Protein AF-A0A7S0EB66-F1 (afdb_monomer)

Mean predicted aligned error: 5.36 Å

Radius of gyration: 17.0 Å; Cα contacts (8 Å, |Δi|>4): 157; chains: 1; bounding box: 38×28×57 Å

Nearest PDB structures (foldseek):
  1x8z-assembly2_C  TM=5.617E-01  e=4.208E+00  Arabidopsis thaliana
  6ek9-assembly1_A  TM=5.118E-01  e=6.914E+00  Streptomyces lividans
  1x8z-assembly1_A-2  TM=5.474E-01  e=9.788E+00  Arabidopsis thaliana
  1x8z-assembly3_A  TM=5.474E-01  e=9.788E+00  Arabidopsis thaliana

Structure (mmCIF, N/CA/C/O backbone):
data_AF-A0A7S0EB66-F1
#
_entry.id   AF-A0A7S0EB66-F1
#
loop_
_atom_site.group_PDB
_atom_site.id
_atom_site.type_symbol
_atom_site.label_atom_id
_atom_site.label_alt_id
_atom_site.label_comp_id
_atom_site.label_asym_id
_atom_site.label_entity_id
_atom_site.label_seq_id
_atom_site.pdbx_PDB_ins_code
_atom_site.Cartn_x
_atom_site.Cartn_y
_atom_site.Cartn_z
_atom_site.occupancy
_atom_site.B_iso_or_equiv
_atom_site.auth_seq_id
_atom_site.auth_comp_id
_atom_site.auth_asym_id
_atom_site.auth_atom_id
_atom_site.pdbx_PDB_model_num
ATOM 1 N N . ILE A 1 1 ? -10.720 12.392 14.903 1.00 88.25 1 ILE A N 1
ATOM 2 C CA . ILE A 1 1 ? -9.921 12.701 13.688 1.00 88.25 1 ILE A CA 1
ATOM 3 C C . ILE A 1 1 ? -9.199 11.455 13.174 1.00 88.25 1 ILE A C 1
ATOM 5 O O . ILE A 1 1 ? -9.491 11.071 12.053 1.00 88.25 1 ILE A O 1
ATOM 9 N N . ALA A 1 2 ? -8.370 10.771 13.980 1.00 91.88 2 ALA A N 1
ATOM 10 C CA . ALA A 1 2 ? -7.671 9.538 13.572 1.00 91.88 2 ALA A CA 1
ATOM 11 C C . ALA A 1 2 ? -8.589 8.492 12.909 1.00 91.88 2 ALA A C 1
ATOM 13 O O . ALA A 1 2 ? -8.299 8.053 11.806 1.00 91.88 2 ALA A O 1
ATOM 14 N N . HIS A 1 3 ? -9.748 8.199 13.508 1.00 93.62 3 HIS A N 1
ATOM 15 C CA . HIS A 1 3 ? -10.726 7.269 12.930 1.00 93.62 3 HIS A CA 1
ATOM 16 C C . HIS A 1 3 ? -11.191 7.638 11.513 1.00 93.62 3 HIS A C 1
ATOM 18 O O . HIS A 1 3 ? -11.196 6.807 10.608 1.00 93.62 3 HIS A O 1
ATOM 24 N N . LEU A 1 4 ? -11.534 8.910 11.293 1.00 95.88 4 LEU A N 1
ATOM 25 C CA . LEU A 1 4 ? -11.933 9.392 9.972 1.00 95.88 4 LEU A CA 1
ATOM 26 C C . LEU A 1 4 ? -10.780 9.264 8.968 1.00 95.88 4 LEU A C 1
ATOM 28 O O . LEU A 1 4 ? -11.001 8.824 7.844 1.00 95.88 4 LEU A O 1
ATOM 32 N N . LEU A 1 5 ? -9.556 9.606 9.382 1.00 96.06 5 LEU A N 1
ATOM 33 C CA . LEU A 1 5 ? -8.362 9.478 8.545 1.00 96.06 5 LEU A CA 1
ATOM 34 C C . LEU A 1 5 ? -8.058 8.020 8.195 1.00 96.06 5 LEU A C 1
ATOM 36 O O . LEU A 1 5 ? -7.665 7.747 7.067 1.00 96.06 5 LEU A O 1
ATOM 40 N N . VAL A 1 6 ? -8.296 7.079 9.112 1.00 96.81 6 VAL A N 1
ATOM 41 C CA . VAL A 1 6 ? -8.186 5.644 8.829 1.00 96.81 6 VAL A CA 1
ATOM 42 C C . VAL A 1 6 ? -9.209 5.218 7.786 1.00 96.81 6 VAL A C 1
ATOM 44 O O . VAL A 1 6 ? -8.835 4.556 6.823 1.00 96.81 6 VAL A O 1
ATOM 47 N N . LEU A 1 7 ? -10.481 5.594 7.942 1.00 97.12 7 LEU A N 1
ATOM 48 C CA . LEU A 1 7 ? -11.532 5.214 6.995 1.00 97.12 7 LEU A CA 1
ATOM 49 C C . LEU A 1 7 ? -11.273 5.792 5.602 1.00 97.12 7 LEU A C 1
ATOM 51 O O . LEU A 1 7 ? -11.267 5.053 4.617 1.00 97.12 7 LEU A O 1
ATOM 55 N N . VAL A 1 8 ? -11.024 7.100 5.523 1.00 97.88 8 VAL A N 1
ATOM 56 C CA . VAL A 1 8 ? -10.767 7.797 4.258 1.00 97.88 8 VAL A CA 1
ATOM 57 C C . VAL A 1 8 ? -9.460 7.309 3.642 1.00 97.88 8 VAL A C 1
ATOM 59 O O . VAL A 1 8 ? -9.446 6.917 2.480 1.00 97.88 8 VAL A O 1
ATOM 62 N N . GLY A 1 9 ? -8.379 7.254 4.419 1.00 97.62 9 GLY A N 1
ATOM 63 C CA . GLY A 1 9 ? -7.068 6.819 3.945 1.00 97.62 9 GLY A CA 1
ATOM 64 C C . GLY A 1 9 ? -7.058 5.364 3.485 1.00 97.62 9 GLY A C 1
ATOM 65 O O . GLY A 1 9 ? -6.525 5.074 2.421 1.00 97.62 9 GLY A O 1
ATOM 66 N N . SER A 1 10 ? -7.716 4.457 4.213 1.00 98.00 10 SER A N 1
ATOM 67 C CA . SER A 1 10 ? -7.832 3.051 3.797 1.00 98.00 10 SER A CA 1
ATOM 68 C C . SER A 1 10 ? -8.711 2.897 2.556 1.00 98.00 10 SER A C 1
ATOM 70 O O . SER A 1 10 ? -8.424 2.057 1.712 1.00 98.00 10 SER A O 1
ATOM 72 N N . THR A 1 11 ? -9.751 3.723 2.406 1.00 98.44 11 THR A N 1
ATOM 73 C CA . THR A 1 11 ? -10.581 3.739 1.190 1.00 98.44 11 THR A CA 1
ATOM 74 C C . THR A 1 11 ? -9.785 4.234 -0.015 1.00 98.44 11 THR A C 1
ATOM 76 O O . THR A 1 11 ? -9.840 3.623 -1.079 1.00 98.44 11 THR A O 1
ATOM 79 N N . ILE A 1 12 ? -9.008 5.309 0.147 1.00 98.19 12 ILE A N 1
ATOM 80 C CA . ILE A 1 12 ? -8.124 5.836 -0.901 1.00 98.19 12 ILE A CA 1
ATOM 81 C C . ILE A 1 12 ? -7.057 4.802 -1.265 1.00 98.19 12 ILE A C 1
ATO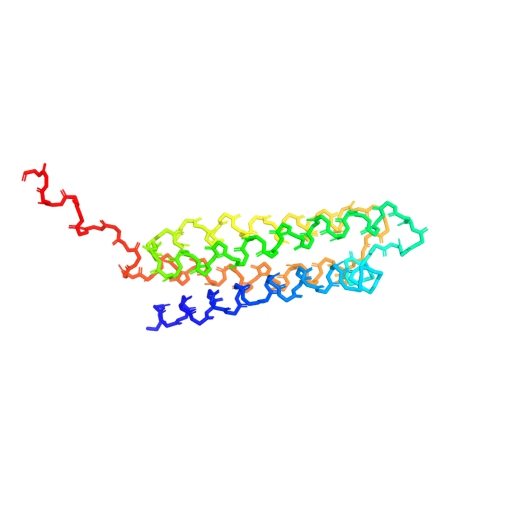M 83 O O . ILE A 1 12 ? -6.868 4.526 -2.444 1.00 98.19 12 ILE A O 1
ATOM 87 N N . MET A 1 13 ? -6.398 4.201 -0.271 1.00 97.69 13 MET A N 1
ATOM 88 C CA . MET A 1 13 ? -5.388 3.163 -0.478 1.00 97.69 13 MET A CA 1
ATOM 89 C C . MET A 1 13 ? -5.983 1.955 -1.210 1.00 97.69 13 MET A C 1
ATOM 91 O O . MET A 1 13 ? -5.443 1.540 -2.229 1.00 97.69 13 MET A O 1
ATOM 95 N N . GLY A 1 14 ? -7.119 1.427 -0.741 1.00 98.38 14 GLY A N 1
ATOM 96 C CA . GLY A 1 14 ? -7.786 0.279 -1.356 1.00 98.38 14 GLY A CA 1
ATOM 97 C C . GLY A 1 14 ? -8.188 0.541 -2.808 1.00 98.38 14 GLY A C 1
ATOM 98 O O . GLY A 1 14 ? -7.858 -0.247 -3.694 1.00 98.38 14 GLY A O 1
ATOM 99 N N . SER A 1 15 ? -8.832 1.681 -3.074 1.00 98.50 15 SER A N 1
ATOM 100 C CA . SER A 1 15 ? -9.201 2.096 -4.433 1.00 98.50 15 SER A CA 1
ATOM 101 C C . SER A 1 15 ? -7.980 2.327 -5.321 1.00 98.50 15 SER A C 1
ATOM 103 O O . SER A 1 15 ? -7.973 1.901 -6.473 1.00 98.50 15 SER A O 1
ATOM 105 N N . GLY A 1 16 ? -6.943 2.985 -4.796 1.00 96.75 16 GLY A N 1
ATOM 106 C CA . GLY A 1 16 ? -5.712 3.279 -5.526 1.00 96.75 16 GLY A CA 1
ATOM 107 C C . GLY A 1 16 ? -4.971 2.012 -5.940 1.00 96.75 16 GLY A C 1
ATOM 108 O O . GLY A 1 16 ? -4.567 1.900 -7.091 1.00 96.75 16 GLY A O 1
ATOM 109 N N . LEU A 1 17 ? -4.870 1.030 -5.043 1.00 97.31 17 LEU A N 1
ATOM 110 C CA . LEU A 1 17 ? -4.245 -0.263 -5.322 1.00 97.31 17 LEU A CA 1
ATOM 111 C C . LEU A 1 17 ? -5.022 -1.075 -6.373 1.00 97.31 17 LEU A C 1
ATOM 113 O O . LEU A 1 17 ? -4.419 -1.651 -7.277 1.00 97.31 17 LEU A O 1
ATOM 117 N N . ILE A 1 18 ? -6.359 -1.073 -6.313 1.00 98.44 18 ILE A N 1
ATOM 118 C CA . ILE A 1 18 ? -7.198 -1.702 -7.350 1.00 98.44 18 ILE A CA 1
ATOM 119 C C . ILE A 1 18 ? -7.031 -0.987 -8.695 1.00 98.44 18 ILE A C 1
ATOM 121 O O . ILE A 1 18 ? -6.865 -1.645 -9.721 1.00 98.44 18 ILE A O 1
ATOM 125 N N . GLY A 1 19 ? -7.051 0.348 -8.699 1.00 97.00 19 GLY A N 1
ATOM 126 C CA . GLY A 1 19 ? -6.857 1.151 -9.905 1.00 97.00 19 GLY A CA 1
ATOM 127 C C . GLY A 1 19 ? -5.484 0.928 -10.541 1.00 97.00 19 GLY A C 1
ATOM 128 O O . GLY A 1 19 ? -5.395 0.745 -11.754 1.00 97.00 19 GLY A O 1
ATOM 129 N N . LEU A 1 20 ? -4.428 0.864 -9.727 1.00 93.44 20 LEU A N 1
ATOM 130 C CA . LEU A 1 20 ? -3.072 0.556 -10.175 1.00 93.44 20 LEU A CA 1
ATOM 131 C C . LEU A 1 20 ? -2.996 -0.850 -10.776 1.00 93.44 20 LEU A C 1
ATOM 133 O O . LEU A 1 20 ? -2.490 -1.018 -11.882 1.00 93.44 20 LEU A O 1
ATOM 137 N N . GLY A 1 21 ? -3.584 -1.846 -10.110 1.00 96.12 21 GLY A N 1
ATOM 138 C CA . GLY A 1 21 ? -3.640 -3.202 -10.642 1.00 96.12 21 GLY A CA 1
ATOM 139 C C . GLY A 1 21 ? -4.394 -3.304 -11.969 1.00 96.12 21 GLY A C 1
ATOM 140 O O . GLY A 1 21 ? -3.930 -3.973 -12.893 1.00 96.12 21 GLY A O 1
ATOM 141 N N . ALA A 1 22 ? -5.510 -2.584 -12.113 1.00 96.50 22 ALA A N 1
ATOM 142 C CA . ALA A 1 22 ? -6.233 -2.493 -13.380 1.00 96.50 22 ALA A CA 1
ATOM 143 C C . ALA A 1 22 ? -5.374 -1.847 -14.482 1.00 96.50 22 ALA A C 1
ATOM 145 O O . ALA A 1 22 ? -5.314 -2.375 -15.595 1.00 96.50 22 ALA A O 1
ATOM 146 N N . MET A 1 23 ? -4.658 -0.761 -14.169 1.00 94.12 23 MET A N 1
ATOM 147 C CA . MET A 1 23 ? -3.729 -0.105 -15.096 1.00 94.12 23 MET A CA 1
ATOM 148 C C . MET A 1 23 ? -2.603 -1.040 -15.543 1.00 94.12 23 MET A C 1
ATOM 150 O O . MET A 1 23 ? -2.335 -1.132 -16.738 1.00 94.12 23 MET A O 1
ATOM 154 N N . CYS A 1 24 ? -1.999 -1.796 -14.627 1.00 93.69 24 CYS A N 1
ATOM 155 C CA . CYS A 1 24 ? -0.968 -2.784 -14.951 1.00 93.69 24 CYS A CA 1
ATOM 156 C C . CYS A 1 24 ? -1.483 -3.913 -15.858 1.00 93.69 24 CYS A C 1
ATOM 158 O O . CYS A 1 24 ? -0.726 -4.454 -16.659 1.00 93.69 24 CYS A O 1
ATOM 160 N N . CYS A 1 25 ? -2.764 -4.275 -15.768 1.00 92.50 25 CYS A N 1
ATOM 161 C CA . CYS A 1 25 ? -3.367 -5.286 -16.639 1.00 92.50 25 CYS A CA 1
ATOM 162 C C . CYS A 1 25 ? -3.717 -4.738 -18.032 1.00 92.50 25 CYS A C 1
ATOM 164 O O . CYS A 1 25 ? -3.449 -5.405 -19.035 1.00 92.50 25 CYS A O 1
ATOM 166 N N . ILE A 1 26 ? -4.308 -3.540 -18.094 1.00 94.75 26 ILE A N 1
ATOM 167 C CA . ILE A 1 26 ? -4.842 -2.934 -19.327 1.00 94.75 26 ILE A CA 1
ATOM 168 C C . ILE A 1 26 ? -3.736 -2.251 -20.142 1.00 94.75 26 ILE A C 1
ATOM 170 O O . ILE A 1 26 ? -3.694 -2.391 -21.362 1.00 94.75 26 ILE A O 1
ATOM 174 N N . ALA A 1 27 ? -2.830 -1.538 -19.473 1.00 92.44 27 ALA A N 1
ATOM 175 C CA . ALA A 1 27 ? -1.756 -0.753 -20.076 1.00 92.44 27 ALA A CA 1
ATOM 176 C C . ALA A 1 27 ? -0.394 -1.054 -19.406 1.00 92.44 27 ALA A C 1
ATOM 178 O O . ALA A 1 27 ? 0.245 -0.151 -18.860 1.00 92.44 27 ALA A O 1
ATOM 179 N N . PRO A 1 28 ? 0.085 -2.315 -19.447 1.00 89.88 28 PRO A N 1
ATOM 180 C CA . PRO A 1 28 ? 1.306 -2.730 -18.752 1.00 89.88 28 PRO A CA 1
ATOM 181 C C . PRO A 1 28 ? 2.560 -1.984 -19.210 1.00 89.88 28 PRO A C 1
ATOM 183 O O . PRO A 1 28 ? 3.442 -1.753 -18.396 1.00 89.88 28 PRO A O 1
ATOM 186 N N . ALA A 1 29 ? 2.648 -1.594 -20.485 1.00 87.62 29 ALA A N 1
ATOM 187 C CA . ALA A 1 29 ? 3.780 -0.827 -21.007 1.00 87.62 29 ALA A CA 1
ATOM 188 C C . ALA A 1 29 ? 3.868 0.558 -20.349 1.00 87.62 29 ALA A C 1
ATOM 190 O O . ALA A 1 29 ? 4.906 0.926 -19.813 1.00 87.62 29 ALA A O 1
ATOM 191 N N . THR A 1 30 ? 2.750 1.285 -20.296 1.00 87.31 30 THR A N 1
ATOM 192 C CA . THR A 1 30 ? 2.666 2.577 -19.603 1.00 87.31 30 THR A CA 1
ATOM 193 C C . THR A 1 30 ? 2.940 2.427 -18.109 1.00 87.31 30 THR A C 1
ATOM 195 O O . THR A 1 30 ? 3.657 3.232 -17.526 1.00 87.31 30 THR A O 1
ATOM 198 N N . ALA A 1 31 ? 2.405 1.380 -17.475 1.00 87.69 31 ALA A N 1
ATOM 199 C CA . ALA A 1 31 ? 2.701 1.100 -16.075 1.00 87.69 31 ALA A CA 1
ATOM 200 C C . ALA A 1 31 ? 4.197 0.800 -15.857 1.00 87.69 31 ALA A C 1
ATOM 202 O O . ALA A 1 31 ? 4.777 1.318 -14.908 1.00 87.69 31 ALA A O 1
ATOM 203 N N . ALA A 1 32 ? 4.844 0.046 -16.751 1.00 84.31 32 ALA A N 1
ATOM 204 C CA . ALA A 1 32 ? 6.281 -0.223 -16.700 1.00 84.31 32 ALA A CA 1
ATOM 205 C C . ALA A 1 32 ? 7.108 1.072 -16.725 1.00 84.31 32 ALA A C 1
ATOM 207 O O . ALA A 1 32 ? 8.004 1.227 -15.900 1.00 84.31 32 ALA A O 1
ATOM 208 N N . GLU A 1 33 ? 6.763 2.032 -17.589 1.00 81.56 33 GLU A N 1
ATOM 209 C CA . GLU A 1 33 ? 7.426 3.347 -17.634 1.00 81.56 33 GLU A CA 1
ATOM 210 C C . GLU A 1 33 ? 7.285 4.110 -16.313 1.00 81.56 33 GLU A C 1
ATOM 212 O O . GLU A 1 33 ? 8.251 4.707 -15.838 1.00 81.56 33 GLU A O 1
ATOM 217 N N . LEU A 1 34 ? 6.105 4.056 -15.686 1.00 79.19 34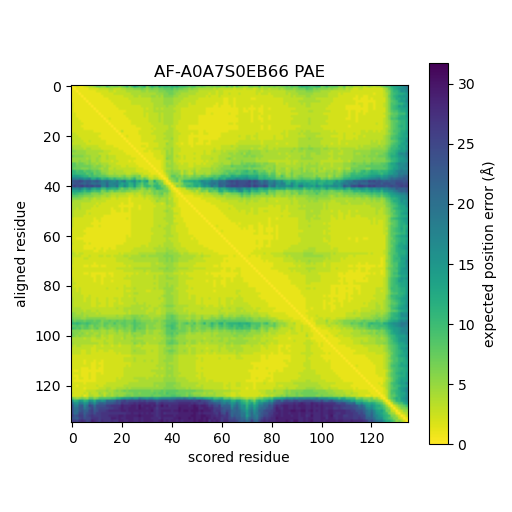 LEU A N 1
ATOM 218 C CA . LEU A 1 34 ? 5.861 4.684 -14.382 1.00 79.19 34 LEU A CA 1
ATOM 219 C C . LEU A 1 34 ? 6.661 4.024 -13.250 1.00 79.19 34 LEU A C 1
ATOM 221 O O . LEU A 1 34 ? 7.060 4.710 -12.309 1.00 79.19 34 LEU A O 1
ATOM 225 N N . TYR A 1 35 ? 6.929 2.721 -13.362 1.00 75.00 35 TYR A N 1
ATOM 226 C CA . TYR A 1 35 ? 7.857 1.990 -12.494 1.00 75.00 35 TYR A CA 1
ATOM 227 C C . TYR A 1 35 ? 9.335 2.200 -12.875 1.00 75.00 35 TYR A C 1
ATOM 229 O O . TYR A 1 35 ? 10.220 1.646 -12.228 1.00 75.00 35 TYR A O 1
ATOM 237 N N . GLY A 1 36 ? 9.632 2.988 -13.915 1.00 74.38 36 GLY A N 1
ATOM 238 C CA . GLY A 1 36 ? 10.995 3.226 -14.393 1.00 74.38 36 GLY A CA 1
ATOM 239 C C . GLY A 1 36 ? 11.630 2.022 -15.094 1.00 74.38 36 GLY A C 1
ATOM 240 O O . GLY A 1 36 ? 12.850 1.975 -15.239 1.00 74.38 36 GLY A O 1
ATOM 241 N N . LEU A 1 37 ? 10.822 1.048 -15.521 1.00 72.50 37 LEU A N 1
ATOM 242 C CA . LEU A 1 37 ? 11.280 -0.132 -16.243 1.00 72.50 37 LEU A CA 1
ATOM 243 C C . LEU A 1 37 ? 11.352 0.149 -17.752 1.00 72.50 37 LEU A C 1
ATOM 245 O O . LEU A 1 37 ? 10.428 0.737 -18.321 1.00 72.50 37 LEU A O 1
ATOM 249 N N . PRO A 1 38 ? 12.408 -0.311 -18.444 1.00 69.31 38 PRO A N 1
ATOM 250 C CA . PRO A 1 38 ? 12.469 -0.231 -19.895 1.00 69.31 38 PRO A CA 1
ATOM 251 C C . PRO A 1 38 ? 11.408 -1.151 -20.524 1.00 69.31 38 PRO A C 1
ATOM 253 O O . PRO A 1 38 ? 11.446 -2.369 -20.367 1.00 69.31 38 PRO A O 1
ATOM 256 N N . VAL A 1 39 ? 10.478 -0.562 -21.282 1.00 63.84 39 VAL A N 1
ATOM 257 C CA . VAL A 1 39 ? 9.305 -1.223 -21.908 1.00 63.84 39 VAL A CA 1
ATOM 258 C C . VAL A 1 39 ? 9.669 -2.340 -22.895 1.00 63.84 39 VAL A C 1
ATOM 260 O O . VAL A 1 39 ? 8.837 -3.173 -23.234 1.00 63.84 39 VAL A O 1
ATOM 263 N N . GLN A 1 40 ? 10.918 -2.379 -23.357 1.00 64.69 40 GLN A N 1
ATOM 264 C CA . GLN A 1 40 ? 11.392 -3.234 -24.453 1.00 64.69 40 GLN A CA 1
ATOM 265 C C . GLN A 1 40 ? 11.531 -4.724 -24.085 1.00 64.69 40 GLN A C 1
ATOM 267 O O . GLN A 1 40 ? 11.936 -5.516 -24.931 1.00 64.69 40 GLN A O 1
ATOM 272 N N . LEU A 1 41 ? 11.219 -5.114 -22.846 1.00 66.81 41 LEU A N 1
ATOM 273 C CA . LEU A 1 41 ? 11.345 -6.487 -22.364 1.00 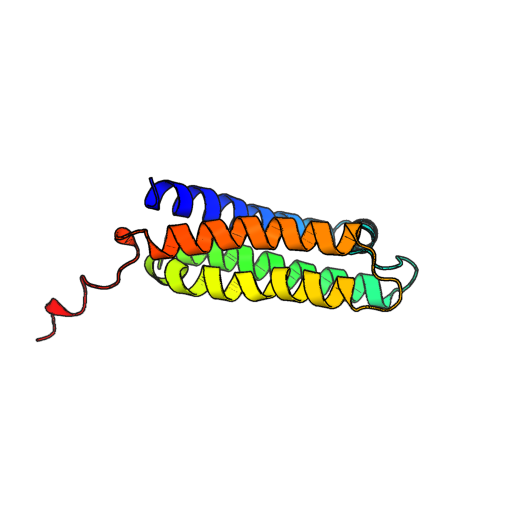66.81 41 LEU A CA 1
ATOM 274 C C . LEU A 1 41 ? 9.952 -7.093 -22.143 1.00 66.81 41 LEU A C 1
ATOM 276 O O . LEU A 1 41 ? 9.231 -6.671 -21.239 1.00 66.81 41 LEU A O 1
ATOM 280 N N . ASP A 1 42 ? 9.593 -8.129 -22.908 1.00 74.31 42 ASP A N 1
ATOM 281 C CA . ASP A 1 42 ? 8.363 -8.917 -22.690 1.00 74.31 42 ASP A CA 1
ATOM 282 C C . ASP A 1 42 ? 8.261 -9.431 -21.237 1.00 74.31 42 ASP A C 1
ATOM 284 O O . ASP A 1 42 ? 7.178 -9.513 -20.650 1.00 74.31 42 ASP A O 1
ATOM 288 N N . GLU A 1 43 ? 9.412 -9.697 -20.617 1.00 73.62 43 GLU A N 1
ATOM 289 C CA . GLU A 1 43 ? 9.543 -10.073 -19.207 1.00 73.62 43 GLU A CA 1
ATOM 290 C C . GLU A 1 43 ? 9.099 -8.956 -18.247 1.00 73.62 43 GLU A C 1
ATOM 292 O O . GLU A 1 43 ? 8.438 -9.235 -17.244 1.00 73.62 43 GLU A O 1
ATOM 297 N N . ALA A 1 44 ? 9.382 -7.687 -18.567 1.00 79.25 44 ALA A N 1
ATOM 298 C CA . ALA A 1 44 ? 8.946 -6.545 -17.763 1.00 79.25 44 ALA A CA 1
ATOM 299 C C . ALA A 1 44 ? 7.420 -6.397 -17.802 1.00 79.25 44 ALA A C 1
ATOM 301 O O . ALA A 1 44 ? 6.792 -6.161 -16.772 1.00 79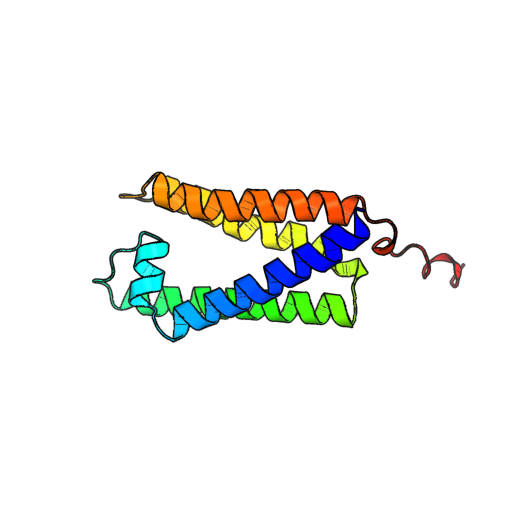.25 44 ALA A O 1
ATOM 302 N N . VAL A 1 45 ? 6.798 -6.618 -18.963 1.00 83.88 45 VAL A N 1
ATOM 303 C CA . VAL A 1 45 ? 5.334 -6.580 -19.117 1.00 83.88 45 VAL A CA 1
ATOM 304 C C . VAL A 1 45 ? 4.653 -7.678 -18.296 1.00 83.88 45 VAL A C 1
ATOM 306 O O . VAL A 1 45 ? 3.656 -7.415 -17.616 1.00 83.88 45 VAL A O 1
ATOM 309 N N . ALA A 1 46 ? 5.185 -8.902 -18.326 1.00 86.38 46 ALA A N 1
ATOM 310 C CA . ALA A 1 46 ? 4.663 -9.999 -17.515 1.00 86.38 46 ALA A CA 1
ATOM 311 C C . ALA A 1 46 ? 4.807 -9.708 -16.011 1.00 86.38 46 ALA A C 1
ATOM 313 O O . ALA A 1 46 ? 3.845 -9.878 -15.257 1.00 86.38 46 ALA A O 1
ATOM 314 N N . TRP A 1 47 ? 5.971 -9.208 -15.584 1.00 86.69 47 TRP A N 1
ATOM 315 C CA . TRP A 1 47 ? 6.218 -8.825 -14.194 1.00 86.69 47 TRP A CA 1
ATOM 316 C C . TRP A 1 47 ? 5.268 -7.718 -13.719 1.00 86.69 47 TRP A C 1
ATOM 318 O O . TRP A 1 47 ? 4.658 -7.856 -12.659 1.00 86.69 47 TRP A O 1
ATOM 328 N N . VAL A 1 48 ? 5.061 -6.668 -14.523 1.00 90.50 48 VAL A N 1
ATOM 329 C CA . VAL A 1 48 ? 4.158 -5.553 -14.188 1.00 90.50 48 VAL A CA 1
ATOM 330 C C . VAL A 1 48 ? 2.727 -6.040 -13.978 1.00 90.50 48 VAL A C 1
ATOM 332 O O . VAL A 1 48 ? 2.066 -5.614 -13.033 1.00 90.50 48 VAL A O 1
ATOM 335 N N . ARG A 1 49 ? 2.242 -6.977 -14.801 1.00 92.94 49 ARG A N 1
ATOM 336 C CA . ARG A 1 49 ? 0.906 -7.570 -14.619 1.00 92.94 49 ARG A CA 1
ATOM 337 C C . ARG A 1 49 ? 0.787 -8.338 -13.307 1.00 92.94 49 ARG A C 1
ATOM 339 O O . ARG A 1 49 ? -0.221 -8.206 -12.617 1.00 92.94 49 ARG A O 1
ATOM 346 N N . VAL A 1 50 ? 1.807 -9.118 -12.948 1.00 93.06 50 VAL A N 1
ATOM 347 C CA . VAL A 1 50 ? 1.831 -9.863 -11.679 1.00 93.06 50 VAL A CA 1
ATOM 348 C C . VAL A 1 50 ? 1.878 -8.905 -10.487 1.00 93.06 50 VAL A C 1
ATOM 350 O O . VAL A 1 50 ? 1.095 -9.064 -9.549 1.00 93.06 50 VAL A O 1
ATOM 353 N N . ALA A 1 51 ? 2.740 -7.887 -10.538 1.00 91.38 51 ALA A N 1
ATOM 354 C CA . ALA A 1 51 ? 2.825 -6.852 -9.509 1.00 91.38 51 ALA A CA 1
ATOM 355 C C . ALA A 1 51 ? 1.491 -6.101 -9.358 1.00 91.38 51 ALA A C 1
ATOM 357 O O . ALA A 1 51 ? 0.987 -5.938 -8.250 1.00 91.38 51 ALA A O 1
ATOM 358 N N . GLY A 1 52 ? 0.857 -5.746 -10.475 1.00 94.44 52 GLY A N 1
ATOM 359 C CA . GLY A 1 52 ? -0.457 -5.115 -10.484 1.00 94.44 52 GLY A CA 1
ATOM 360 C C . GLY A 1 52 ? -1.560 -5.992 -9.894 1.00 94.44 52 GLY A C 1
ATOM 361 O O . GLY A 1 52 ? -2.368 -5.516 -9.099 1.00 94.44 52 GLY A O 1
ATOM 362 N N . LEU A 1 53 ? -1.597 -7.285 -10.230 1.00 97.06 53 LEU A N 1
ATOM 363 C CA . LEU A 1 53 ? -2.586 -8.206 -9.666 1.00 97.06 53 LEU A CA 1
ATOM 364 C C . LEU A 1 53 ? -2.412 -8.369 -8.149 1.00 97.06 53 LEU A C 1
ATOM 366 O O . LEU A 1 53 ? -3.406 -8.413 -7.421 1.00 97.06 53 LEU A O 1
ATOM 370 N N . ARG A 1 54 ? -1.163 -8.415 -7.665 1.00 96.94 54 ARG A N 1
ATOM 371 C CA . ARG A 1 54 ? -0.847 -8.387 -6.229 1.00 96.94 54 ARG A CA 1
ATOM 372 C C . ARG A 1 54 ? -1.418 -7.127 -5.582 1.00 96.94 54 ARG A C 1
ATOM 374 O O . ARG A 1 54 ? -2.099 -7.237 -4.565 1.00 96.94 54 ARG A O 1
ATOM 381 N N . ASP A 1 55 ? -1.180 -5.961 -6.175 1.00 96.44 55 ASP A N 1
ATOM 382 C CA . ASP A 1 55 ? -1.654 -4.686 -5.634 1.00 96.44 55 ASP A CA 1
ATOM 383 C C . ASP A 1 55 ? -3.188 -4.642 -5.604 1.00 96.44 55 ASP A C 1
ATOM 385 O O . ASP A 1 55 ? -3.773 -4.356 -4.560 1.00 96.44 55 ASP A O 1
ATOM 389 N N . ALA A 1 56 ? -3.866 -5.067 -6.674 1.00 98.19 56 ALA A N 1
ATOM 390 C CA . ALA A 1 56 ? -5.324 -5.200 -6.673 1.00 98.19 56 ALA A CA 1
ATOM 391 C C . ALA A 1 56 ? -5.826 -6.148 -5.571 1.00 98.19 56 ALA A C 1
ATOM 393 O O . ALA A 1 56 ? -6.795 -5.828 -4.880 1.00 98.19 56 ALA A O 1
ATOM 394 N N . GLY A 1 57 ? -5.151 -7.282 -5.362 1.00 98.56 57 GLY A N 1
ATOM 395 C CA . GLY A 1 57 ? -5.454 -8.210 -4.273 1.00 98.56 57 GLY A CA 1
ATOM 396 C C . GLY A 1 57 ? -5.326 -7.564 -2.890 1.00 98.56 57 GLY A C 1
ATOM 397 O O . GLY A 1 57 ? -6.206 -7.741 -2.046 1.00 98.56 57 GLY A O 1
ATOM 398 N N . LEU A 1 58 ? -4.283 -6.757 -2.669 1.00 98.44 58 LEU A N 1
ATOM 399 C CA . LEU A 1 58 ? -4.110 -5.986 -1.435 1.00 98.44 58 LEU A CA 1
ATOM 400 C C . LEU A 1 58 ? -5.220 -4.946 -1.255 1.00 98.44 58 LEU A C 1
ATOM 402 O O . LEU A 1 58 ? -5.741 -4.814 -0.150 1.00 98.44 58 LEU A O 1
ATOM 406 N N . GLY A 1 59 ? -5.638 -4.266 -2.324 1.00 98.50 59 GLY A N 1
ATOM 407 C CA . GLY A 1 59 ? -6.751 -3.318 -2.271 1.00 98.50 59 GLY A CA 1
ATOM 408 C C . GLY A 1 59 ? -8.094 -3.983 -1.947 1.00 98.50 59 GLY A C 1
ATOM 409 O O . GLY A 1 59 ? -8.848 -3.491 -1.103 1.00 98.50 59 GLY A O 1
ATOM 410 N N . VAL A 1 60 ? -8.371 -5.155 -2.531 1.00 98.75 60 VAL A N 1
ATOM 411 C CA . VAL A 1 60 ? -9.542 -5.979 -2.179 1.00 98.75 60 VAL A CA 1
ATOM 412 C C . VAL A 1 60 ? -9.475 -6.417 -0.715 1.00 98.75 60 VAL A C 1
ATOM 414 O O . VAL A 1 60 ? -10.471 -6.307 0.004 1.00 98.75 60 VAL A O 1
ATOM 417 N N . ALA A 1 61 ? -8.305 -6.853 -0.240 1.00 98.62 61 ALA A N 1
ATOM 418 C CA . ALA A 1 61 ? -8.104 -7.205 1.161 1.00 98.62 61 ALA A CA 1
ATOM 419 C C . ALA A 1 61 ? -8.351 -6.005 2.091 1.00 98.62 61 ALA A C 1
ATOM 421 O O . ALA A 1 61 ? -9.028 -6.160 3.107 1.00 98.62 61 ALA A O 1
ATOM 422 N N . THR A 1 62 ? -7.905 -4.794 1.731 1.00 98.56 62 THR A N 1
ATOM 423 C CA . THR A 1 62 ? -8.213 -3.568 2.485 1.00 98.56 62 THR A CA 1
ATOM 424 C C . THR A 1 62 ? -9.719 -3.362 2.638 1.00 98.56 62 THR A C 1
ATOM 426 O O . THR A 1 62 ? -10.186 -3.114 3.752 1.00 98.56 62 THR A O 1
ATOM 429 N N . PHE A 1 63 ? -10.501 -3.507 1.563 1.00 98.69 63 PHE A N 1
ATOM 430 C CA . PHE A 1 63 ? -11.959 -3.372 1.634 1.00 98.69 63 PHE A CA 1
ATOM 431 C C . PHE A 1 63 ? -12.627 -4.485 2.438 1.00 98.69 63 PHE A C 1
ATOM 433 O O . PHE A 1 63 ? -13.532 -4.205 3.225 1.00 98.69 63 PHE A O 1
ATOM 440 N N . ALA A 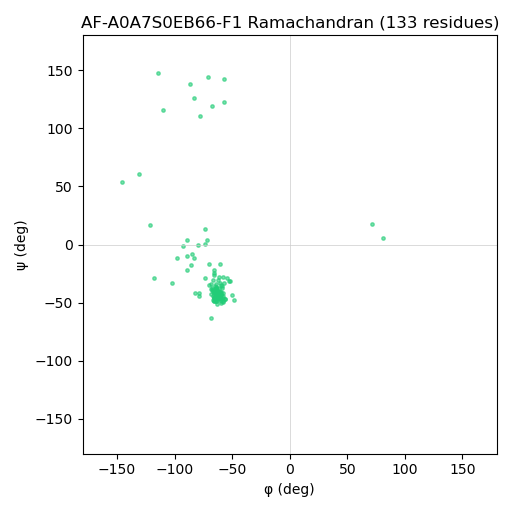1 64 ? -12.161 -5.727 2.304 1.00 98.56 64 ALA A N 1
ATOM 441 C CA . ALA A 1 64 ? -12.658 -6.835 3.111 1.00 98.56 64 ALA A CA 1
ATOM 442 C C . ALA A 1 64 ? -12.421 -6.582 4.610 1.00 98.56 64 ALA A C 1
ATOM 444 O O . ALA A 1 64 ? -13.331 -6.747 5.423 1.00 98.56 64 ALA A O 1
ATOM 445 N N . LEU A 1 65 ? -11.235 -6.101 4.991 1.00 97.94 65 LEU A N 1
ATOM 446 C CA . LEU A 1 65 ? -10.945 -5.739 6.379 1.00 97.94 65 LEU A CA 1
ATOM 447 C C . LEU A 1 65 ? -11.783 -4.541 6.841 1.00 97.94 65 LEU A C 1
ATOM 449 O O . LEU A 1 65 ? -12.337 -4.585 7.936 1.00 97.94 65 LEU A O 1
ATOM 453 N N . LEU A 1 66 ? -11.965 -3.511 6.010 1.00 96.81 66 LEU A N 1
ATOM 454 C CA . LEU A 1 66 ? -12.866 -2.392 6.320 1.00 96.81 66 LEU A CA 1
ATOM 455 C C . LEU A 1 66 ? -14.319 -2.840 6.545 1.00 96.81 66 LEU A C 1
ATOM 457 O O . LEU A 1 66 ? -15.006 -2.277 7.400 1.00 96.81 66 LEU A O 1
ATOM 461 N N . ALA A 1 67 ? -14.801 -3.828 5.794 1.00 97.12 67 ALA A N 1
ATOM 462 C CA . ALA A 1 67 ? -16.171 -4.318 5.901 1.00 97.12 67 ALA A CA 1
ATOM 463 C C . ALA A 1 67 ? -16.365 -5.249 7.106 1.00 97.12 67 ALA A C 1
ATOM 465 O O . ALA A 1 67 ? -17.361 -5.125 7.817 1.00 97.12 67 ALA A O 1
ATOM 466 N N . TYR A 1 68 ? -15.410 -6.149 7.354 1.00 96.31 68 TYR A N 1
ATOM 467 C CA . TYR A 1 68 ? -15.629 -7.295 8.241 1.00 96.31 68 TYR A CA 1
ATOM 468 C C . TYR A 1 68 ? -14.730 -7.333 9.479 1.00 96.31 68 TYR A C 1
ATOM 470 O O . TYR A 1 68 ? -15.132 -7.895 10.493 1.00 96.31 68 TYR A O 1
ATOM 478 N N . GLN A 1 69 ? -13.516 -6.777 9.425 1.00 95.88 69 GLN A N 1
ATOM 479 C CA . GLN A 1 69 ? -12.496 -6.933 10.473 1.00 95.88 69 GLN A CA 1
ATOM 480 C C . GLN A 1 69 ? -11.651 -5.662 10.633 1.00 95.88 69 GLN A C 1
ATOM 482 O O . GLN A 1 69 ? -10.422 -5.699 10.585 1.00 95.88 69 GLN A O 1
ATOM 487 N N . ARG A 1 70 ? -12.311 -4.514 10.837 1.00 95.31 70 ARG A N 1
ATOM 488 C CA . ARG A 1 70 ? -11.646 -3.196 10.895 1.00 95.31 70 ARG A CA 1
ATOM 489 C C . ARG A 1 70 ? -10.445 -3.155 11.843 1.00 95.31 70 ARG A C 1
ATOM 491 O O . ARG A 1 70 ? -9.417 -2.637 11.413 1.00 95.31 70 ARG A O 1
ATOM 498 N N . PRO A 1 71 ? -10.499 -3.723 13.068 1.00 95.69 71 PRO A N 1
ATOM 499 C CA . PRO A 1 71 ? -9.349 -3.721 13.975 1.00 95.69 71 PRO A CA 1
ATOM 500 C C . PRO A 1 71 ? -8.061 -4.299 13.371 1.00 95.69 71 PRO A C 1
ATOM 502 O O . PRO A 1 71 ? -6.968 -3.858 13.723 1.00 95.69 71 PRO A O 1
ATOM 505 N N . ALA A 1 72 ? -8.162 -5.228 12.414 1.00 96.44 72 ALA A N 1
ATOM 506 C CA . ALA A 1 72 ? -7.001 -5.808 11.745 1.00 96.44 72 ALA A CA 1
ATOM 507 C C . ALA A 1 72 ? -6.220 -4.795 10.887 1.00 96.44 72 ALA A C 1
ATOM 509 O O . ALA A 1 72 ? -5.025 -4.990 10.662 1.00 96.44 72 ALA A O 1
ATOM 510 N N . LEU A 1 73 ? -6.840 -3.683 10.462 1.00 96.75 73 LEU A N 1
ATOM 511 C CA . LEU A 1 73 ? -6.161 -2.614 9.715 1.00 96.75 73 LEU A CA 1
ATOM 512 C C . LEU A 1 73 ? -4.974 -2.030 10.484 1.00 96.75 73 LEU A C 1
ATOM 514 O O . LEU A 1 73 ? -3.994 -1.619 9.867 1.00 96.75 73 LEU A O 1
ATOM 518 N N . ARG A 1 74 ? -5.016 -2.071 11.823 1.00 96.19 74 ARG A N 1
ATOM 519 C CA . ARG A 1 74 ? -3.912 -1.629 12.682 1.00 96.19 74 ARG A CA 1
ATOM 520 C C . ARG A 1 74 ? -2.606 -2.368 12.395 1.00 96.19 74 ARG A C 1
ATOM 522 O O . ARG A 1 74 ? -1.548 -1.766 12.508 1.00 96.19 74 ARG A O 1
ATOM 529 N N . TYR A 1 75 ? -2.682 -3.636 12.000 1.00 96.88 75 TYR A N 1
ATOM 530 C CA . TYR A 1 75 ? -1.520 -4.469 11.675 1.00 96.88 75 TYR A CA 1
ATOM 531 C C . TYR A 1 75 ? -1.312 -4.615 10.169 1.00 96.88 75 TYR A C 1
ATOM 533 O O . TYR A 1 75 ? -0.180 -4.683 9.698 1.00 96.88 75 TYR A O 1
ATOM 541 N N . PHE A 1 76 ? -2.404 -4.620 9.407 1.00 97.56 76 PHE A N 1
ATOM 542 C CA . PHE A 1 76 ? -2.353 -4.780 7.963 1.00 97.56 76 PHE A CA 1
ATOM 543 C C . PHE A 1 76 ? -1.725 -3.576 7.252 1.00 97.56 76 PHE A C 1
ATOM 545 O O . PHE A 1 76 ? -0.896 -3.765 6.367 1.00 97.56 76 PHE A O 1
ATOM 552 N N . VAL A 1 77 ? -2.056 -2.342 7.652 1.00 97.50 77 VAL A N 1
ATOM 553 C CA . VAL A 1 77 ? -1.495 -1.136 7.015 1.00 97.50 77 VAL A CA 1
ATOM 554 C C . VAL A 1 77 ? 0.035 -1.056 7.201 1.00 97.50 77 VAL A C 1
ATOM 556 O O . VAL A 1 77 ? 0.728 -0.872 6.199 1.00 97.50 77 VAL A O 1
ATOM 559 N N . PRO A 1 78 ? 0.608 -1.286 8.405 1.00 97.06 78 PRO A N 1
ATOM 560 C CA . PRO A 1 78 ? 2.061 -1.399 8.562 1.00 97.06 78 PRO A CA 1
ATOM 561 C C . PRO A 1 78 ? 2.706 -2.522 7.747 1.00 97.06 78 PRO A C 1
ATOM 563 O O . PRO A 1 78 ? 3.821 -2.348 7.267 1.00 97.06 78 PRO A O 1
ATOM 566 N N . ALA A 1 79 ? 2.027 -3.657 7.562 1.00 97.88 79 ALA A N 1
ATOM 567 C CA . ALA A 1 79 ? 2.543 -4.726 6.709 1.00 97.88 79 ALA A CA 1
ATOM 568 C C . ALA A 1 79 ? 2.600 -4.295 5.232 1.00 97.88 79 ALA A C 1
ATOM 570 O O . ALA A 1 79 ? 3.596 -4.556 4.560 1.00 97.88 79 ALA A O 1
ATOM 571 N N . ILE A 1 80 ? 1.577 -3.579 4.746 1.00 97.44 80 ILE A N 1
ATOM 572 C CA . ILE A 1 80 ? 1.570 -3.005 3.392 1.00 97.44 80 ILE A CA 1
ATOM 573 C C . ILE A 1 80 ? 2.692 -1.983 3.216 1.00 97.44 80 ILE A C 1
ATOM 575 O O . ILE A 1 80 ? 3.316 -1.981 2.162 1.00 97.44 80 ILE A O 1
ATOM 579 N N . LEU A 1 81 ? 2.976 -1.141 4.219 1.00 97.94 81 LEU A N 1
ATOM 580 C CA . LEU A 1 81 ? 4.005 -0.090 4.146 1.00 97.94 81 LEU A CA 1
ATOM 581 C C . LEU A 1 81 ? 5.378 -0.610 3.693 1.00 97.94 81 LEU A C 1
ATOM 583 O O . LEU A 1 81 ? 6.125 0.117 3.039 1.00 97.94 81 LEU A O 1
ATOM 587 N N . LEU A 1 82 ? 5.704 -1.864 4.016 1.00 97.50 82 LEU A N 1
ATOM 588 C CA . LEU A 1 82 ? 6.966 -2.486 3.620 1.00 97.50 82 LEU A CA 1
ATOM 589 C C . LEU A 1 82 ? 7.130 -2.582 2.099 1.00 97.50 82 LEU A C 1
ATOM 591 O O . LEU A 1 82 ? 8.259 -2.554 1.621 1.00 97.50 82 LEU A O 1
ATOM 595 N N . ILE A 1 83 ? 6.029 -2.670 1.350 1.00 95.69 83 ILE A N 1
ATOM 596 C CA . ILE A 1 83 ? 6.042 -2.821 -0.108 1.00 95.69 83 ILE A CA 1
ATOM 597 C C . ILE A 1 83 ? 6.553 -1.544 -0.788 1.00 95.69 83 ILE A C 1
ATOM 599 O O . ILE A 1 83 ? 7.638 -1.606 -1.354 1.00 95.69 83 ILE A O 1
ATOM 603 N N . PRO A 1 84 ? 5.889 -0.372 -0.693 1.00 94.56 84 PRO A N 1
ATOM 604 C CA . PRO A 1 84 ? 6.380 0.834 -1.357 1.00 94.56 84 PRO A CA 1
ATOM 605 C C . PRO A 1 84 ? 7.713 1.321 -0.773 1.00 94.56 84 PRO A C 1
ATOM 607 O O . PRO A 1 84 ? 8.494 1.942 -1.491 1.00 94.56 84 PRO A O 1
ATOM 610 N N . LEU A 1 85 ? 8.012 1.016 0.498 1.00 96.56 85 LEU A N 1
ATOM 611 C CA . LEU A 1 85 ? 9.325 1.301 1.078 1.00 96.56 85 LEU A CA 1
ATOM 612 C C . LEU A 1 85 ? 10.412 0.450 0.410 1.00 96.56 85 LEU A C 1
ATOM 614 O O . LEU A 1 85 ? 11.455 0.973 0.019 1.00 96.56 85 LEU A O 1
ATOM 618 N N . GLY A 1 86 ? 10.163 -0.854 0.273 1.00 94.88 86 GLY A N 1
ATOM 619 C CA . GLY A 1 86 ? 11.045 -1.775 -0.433 1.00 94.88 86 GLY A CA 1
ATOM 620 C C 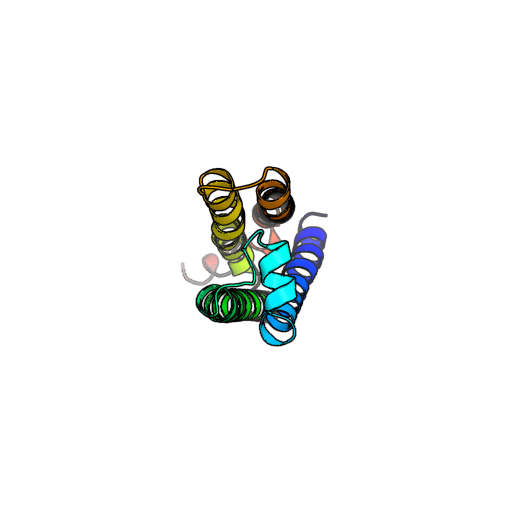. GLY A 1 86 ? 11.201 -1.391 -1.900 1.00 94.88 86 GLY A C 1
ATOM 621 O O . GLY A 1 86 ? 12.327 -1.321 -2.382 1.00 94.88 86 GLY A O 1
ATOM 622 N N . ASP A 1 87 ? 10.103 -1.054 -2.577 1.00 91.69 87 ASP A N 1
ATOM 623 C CA . ASP A 1 87 ? 10.112 -0.621 -3.973 1.00 91.69 87 ASP A CA 1
ATOM 624 C C . ASP A 1 87 ? 10.967 0.642 -4.158 1.00 91.69 87 ASP A C 1
ATOM 626 O O . ASP A 1 87 ? 11.774 0.704 -5.083 1.00 91.69 87 ASP A O 1
ATOM 630 N N . ALA A 1 88 ? 10.869 1.623 -3.251 1.00 92.50 88 ALA A N 1
ATOM 631 C CA . ALA A 1 88 ? 11.702 2.826 -3.293 1.00 92.50 88 ALA A CA 1
ATOM 632 C C . ALA A 1 88 ? 13.197 2.498 -3.152 1.00 92.50 88 ALA A C 1
ATOM 634 O O . ALA A 1 88 ? 14.017 3.007 -3.919 1.00 92.50 88 ALA A O 1
ATOM 635 N N . VAL A 1 89 ? 13.551 1.634 -2.193 1.00 94.19 89 VAL A N 1
ATOM 636 C CA . VAL A 1 89 ? 14.941 1.216 -1.948 1.00 94.19 89 VAL A CA 1
ATOM 637 C C . VAL A 1 89 ? 15.488 0.425 -3.134 1.00 94.19 89 VAL A C 1
ATOM 639 O O . VAL A 1 89 ? 16.564 0.741 -3.633 1.00 94.19 89 VAL A O 1
ATOM 642 N N . ILE A 1 90 ? 14.742 -0.569 -3.617 1.00 91.50 90 ILE A N 1
ATOM 643 C CA . ILE A 1 90 ? 15.148 -1.420 -4.740 1.00 91.50 90 ILE A CA 1
ATOM 644 C C . ILE A 1 90 ? 15.311 -0.579 -6.007 1.00 91.50 90 ILE A C 1
ATOM 646 O O . ILE A 1 90 ? 16.332 -0.699 -6.679 1.00 91.50 90 ILE A O 1
ATOM 650 N N . THR A 1 91 ? 14.359 0.310 -6.301 1.00 88.00 91 THR A N 1
ATOM 651 C CA . THR A 1 91 ? 14.413 1.190 -7.479 1.00 88.00 91 THR A CA 1
ATOM 652 C C . THR A 1 91 ? 15.613 2.127 -7.426 1.00 88.00 91 THR A C 1
ATOM 654 O O . THR A 1 91 ? 16.286 2.321 -8.434 1.00 88.00 91 THR A O 1
ATOM 657 N N . TRP A 1 92 ? 15.922 2.685 -6.252 1.00 90.06 92 TRP A N 1
ATOM 658 C CA . TRP A 1 92 ? 17.100 3.533 -6.071 1.00 90.06 92 TRP A CA 1
ATOM 659 C C . TRP A 1 92 ? 18.418 2.756 -6.215 1.00 90.06 92 TRP A C 1
ATOM 661 O O . TRP A 1 92 ? 19.390 3.278 -6.755 1.00 90.06 92 TRP A O 1
ATOM 671 N N . SER A 1 93 ? 18.465 1.514 -5.728 1.00 90.75 93 SER A N 1
ATOM 672 C CA . SER A 1 93 ? 19.665 0.668 -5.760 1.00 90.75 93 SER A CA 1
ATOM 673 C C . SER A 1 93 ? 19.878 -0.081 -7.080 1.00 90.75 93 SER A C 1
ATOM 675 O O . SER A 1 93 ? 20.950 -0.655 -7.278 1.00 90.75 93 SER A O 1
ATOM 677 N N . ALA A 1 94 ? 18.890 -0.107 -7.975 1.00 86.88 94 ALA A N 1
ATOM 678 C CA . ALA A 1 94 ? 18.981 -0.817 -9.243 1.00 86.88 94 ALA A CA 1
ATOM 679 C C . ALA A 1 94 ? 19.945 -0.124 -10.232 1.00 86.88 94 ALA A C 1
ATOM 681 O O . ALA A 1 94 ? 19.981 1.109 -10.307 1.00 86.88 94 ALA A O 1
ATOM 682 N N . PRO A 1 95 ? 20.695 -0.881 -11.056 1.00 82.56 95 PRO A N 1
ATOM 683 C CA . PRO A 1 95 ? 21.438 -0.313 -12.179 1.00 82.56 95 PRO A CA 1
ATOM 684 C C . PRO A 1 95 ? 20.499 0.449 -13.126 1.00 82.56 95 PRO A C 1
ATOM 686 O O . PRO A 1 95 ? 19.539 -0.120 -13.637 1.00 82.56 95 PRO A O 1
ATOM 689 N N . GLY A 1 96 ? 20.766 1.738 -13.355 1.00 79.06 96 GLY A N 1
ATOM 690 C CA . GLY A 1 96 ? 19.889 2.606 -14.154 1.00 79.06 96 GLY A CA 1
ATOM 691 C C . GLY A 1 96 ? 18.675 3.170 -13.401 1.00 79.06 96 GLY A C 1
ATOM 692 O O . GLY A 1 96 ? 17.848 3.841 -14.015 1.00 79.06 96 GLY A O 1
ATOM 693 N N . GLY A 1 97 ? 18.578 2.940 -12.087 1.00 81.31 97 GLY A N 1
ATOM 694 C CA . GLY A 1 97 ? 17.562 3.535 -11.224 1.00 81.31 97 GLY A CA 1
ATOM 695 C C . GLY A 1 97 ? 17.584 5.063 -11.262 1.00 81.31 97 GLY A C 1
ATOM 696 O O . GLY A 1 97 ? 18.643 5.692 -11.337 1.00 81.31 97 GLY A O 1
ATOM 697 N N . THR A 1 98 ? 16.402 5.679 -11.209 1.00 83.06 98 THR A N 1
ATOM 698 C CA . THR A 1 98 ? 16.262 7.140 -11.249 1.00 83.06 98 THR A CA 1
ATOM 699 C C . THR A 1 98 ? 15.703 7.677 -9.938 1.00 83.06 98 THR A C 1
ATOM 701 O O . THR A 1 98 ? 14.862 7.051 -9.290 1.00 83.06 98 THR A O 1
ATOM 704 N N . ALA A 1 99 ? 16.120 8.891 -9.569 1.00 86.38 99 ALA A N 1
ATOM 705 C CA . ALA A 1 99 ? 15.573 9.585 -8.405 1.00 86.38 99 ALA A CA 1
ATOM 706 C C . ALA A 1 99 ? 14.060 9.801 -8.513 1.00 86.38 99 ALA A C 1
ATOM 708 O O . ALA A 1 99 ? 13.350 9.706 -7.517 1.00 86.38 99 ALA A O 1
ATOM 709 N N . VAL A 1 100 ? 13.571 10.053 -9.730 1.00 86.31 100 VAL A N 1
ATOM 710 C CA . VAL A 1 100 ? 12.143 10.223 -10.009 1.00 86.31 100 VAL A CA 1
ATOM 711 C C . VAL A 1 100 ? 11.389 8.915 -9.763 1.00 86.31 100 VAL A C 1
ATOM 713 O O . VAL A 1 100 ? 10.375 8.944 -9.074 1.00 86.31 100 VAL A O 1
ATOM 716 N N . GLY A 1 101 ? 11.906 7.776 -10.236 1.00 84.31 101 GLY A N 1
ATOM 717 C CA . GLY A 1 101 ? 11.310 6.461 -9.978 1.00 84.31 101 GLY A CA 1
ATOM 718 C C . GLY A 1 101 ? 11.281 6.110 -8.489 1.00 84.31 101 GLY A C 1
ATOM 719 O O . GLY A 1 101 ? 10.256 5.699 -7.968 1.00 84.31 101 GLY A O 1
ATOM 720 N N . ALA A 1 102 ? 12.361 6.360 -7.746 1.00 88.38 102 ALA A N 1
ATOM 721 C CA . ALA A 1 102 ? 12.339 6.155 -6.296 1.00 88.38 102 ALA A CA 1
ATOM 722 C C . ALA A 1 102 ? 11.342 7.101 -5.589 1.00 88.38 102 ALA A C 1
ATOM 724 O O . ALA A 1 102 ? 10.651 6.696 -4.652 1.00 88.38 102 ALA A O 1
ATOM 725 N N . ALA A 1 103 ? 11.230 8.354 -6.049 1.00 89.00 103 ALA A N 1
ATOM 726 C CA . ALA A 1 103 ? 10.341 9.356 -5.466 1.00 89.00 103 ALA A CA 1
ATOM 727 C C . ALA A 1 103 ? 8.851 8.989 -5.583 1.00 89.00 103 ALA A C 1
ATOM 729 O O . ALA A 1 103 ? 8.088 9.286 -4.659 1.00 89.00 103 ALA A O 1
ATOM 730 N N . THR A 1 104 ? 8.424 8.322 -6.663 1.00 87.19 104 THR A N 1
ATOM 731 C CA . THR A 1 104 ? 7.027 7.871 -6.806 1.00 87.19 104 THR A CA 1
ATOM 732 C C . THR A 1 104 ? 6.661 6.848 -5.725 1.00 87.19 104 THR A C 1
ATOM 734 O O . THR A 1 104 ? 5.621 6.979 -5.075 1.00 87.19 104 THR A O 1
ATOM 737 N N . HIS A 1 105 ? 7.551 5.895 -5.441 1.00 91.12 105 HIS A N 1
ATOM 738 C CA . HIS A 1 105 ? 7.381 4.915 -4.363 1.00 91.12 105 HIS A CA 1
ATOM 739 C C . HIS A 1 105 ? 7.465 5.547 -2.965 1.00 91.12 105 HIS A C 1
ATOM 741 O O . HIS A 1 105 ? 6.687 5.210 -2.064 1.00 91.12 105 HIS A O 1
ATOM 747 N N . LEU A 1 106 ? 8.359 6.520 -2.778 1.00 93.12 106 LEU A N 1
ATOM 748 C CA . LEU A 1 106 ? 8.470 7.289 -1.536 1.00 93.12 106 LEU A CA 1
ATOM 749 C C . LEU A 1 106 ? 7.193 8.077 -1.220 1.00 93.12 106 LEU A C 1
ATOM 751 O O . LEU A 1 106 ? 6.788 8.126 -0.060 1.00 93.12 106 LEU A O 1
ATOM 755 N N . ALA A 1 107 ? 6.511 8.637 -2.223 1.00 92.25 107 ALA A N 1
ATOM 756 C CA . ALA A 1 107 ? 5.239 9.328 -2.009 1.00 92.25 107 ALA A CA 1
ATOM 757 C C . ALA A 1 107 ? 4.169 8.386 -1.423 1.00 92.25 107 ALA A C 1
ATOM 759 O O . ALA A 1 107 ? 3.519 8.722 -0.428 1.00 92.25 107 ALA A O 1
ATOM 760 N N . GLY A 1 108 ? 4.040 7.176 -1.982 1.00 93.56 108 GLY A N 1
ATOM 761 C CA . GLY A 1 108 ? 3.165 6.130 -1.442 1.00 93.56 108 GLY A CA 1
ATOM 762 C C . GLY A 1 108 ? 3.574 5.690 -0.033 1.00 93.56 108 GLY A C 1
ATOM 763 O O . GLY A 1 108 ? 2.727 5.570 0.853 1.00 93.56 108 GLY A O 1
ATOM 764 N N . THR A 1 109 ? 4.880 5.540 0.203 1.00 97.06 109 THR A N 1
ATOM 765 C CA . THR A 1 109 ? 5.456 5.206 1.516 1.00 97.06 109 THR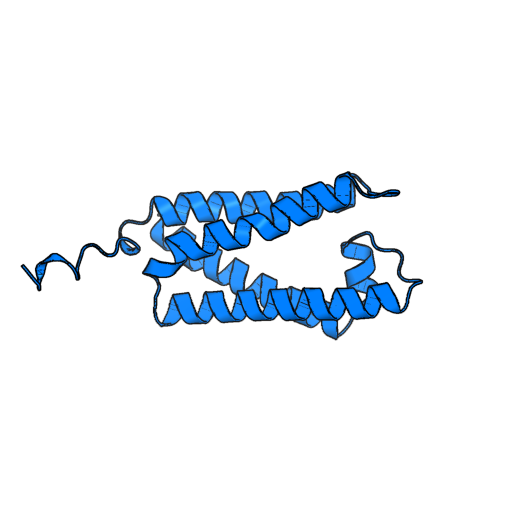 A CA 1
ATOM 766 C C . THR A 1 109 ? 5.073 6.234 2.577 1.00 97.06 109 THR A C 1
ATOM 768 O O . THR A 1 109 ? 4.634 5.865 3.663 1.00 97.06 109 THR A O 1
ATOM 771 N N . VAL A 1 110 ? 5.185 7.529 2.274 1.00 97.69 110 VAL A N 1
ATOM 772 C CA . VAL A 1 110 ? 4.816 8.601 3.210 1.00 97.69 110 VAL A CA 1
ATOM 773 C C . VAL A 1 110 ? 3.315 8.587 3.490 1.00 97.69 110 VAL A C 1
ATOM 775 O O . VAL A 1 110 ? 2.915 8.635 4.653 1.00 97.69 110 VAL A O 1
ATOM 778 N N . ALA A 1 111 ? 2.477 8.472 2.455 1.00 96.50 111 ALA A N 1
ATOM 779 C CA . ALA A 1 111 ? 1.024 8.436 2.618 1.00 96.50 111 ALA A CA 1
ATOM 780 C C . ALA A 1 111 ? 0.574 7.256 3.498 1.00 96.50 111 ALA A C 1
ATOM 782 O O . ALA A 1 111 ? -0.197 7.436 4.444 1.00 96.50 111 ALA A O 1
ATOM 783 N N . ILE A 1 112 ? 1.105 6.058 3.237 1.00 97.56 112 ILE A N 1
ATOM 784 C CA . ILE A 1 112 ? 0.807 4.862 4.031 1.00 97.56 112 ILE A CA 1
ATOM 785 C C . ILE A 1 112 ? 1.434 4.970 5.427 1.00 97.56 112 ILE A C 1
ATOM 787 O O . ILE A 1 112 ? 0.805 4.569 6.398 1.00 97.56 112 ILE A O 1
ATOM 791 N N . GLY A 1 113 ? 2.611 5.582 5.579 1.00 98.12 113 GLY A N 1
ATOM 792 C CA . GLY A 1 113 ? 3.234 5.834 6.881 1.00 98.12 113 GLY A CA 1
ATOM 793 C C . GLY A 1 113 ? 2.386 6.737 7.780 1.00 98.12 113 GLY A C 1
ATOM 794 O O . GLY A 1 113 ? 2.186 6.435 8.958 1.00 98.12 113 GLY A O 1
ATOM 795 N N . ILE A 1 114 ? 1.799 7.798 7.218 1.00 97.81 114 ILE A N 1
ATOM 796 C CA . ILE A 1 114 ? 0.820 8.637 7.924 1.00 97.81 114 ILE A CA 1
ATOM 797 C C . ILE A 1 114 ? -0.405 7.800 8.312 1.00 97.81 114 ILE A C 1
ATOM 799 O O . ILE A 1 114 ? -0.881 7.892 9.447 1.00 97.81 114 ILE A O 1
ATOM 803 N N . LEU A 1 115 ? -0.895 6.948 7.406 1.00 97.81 115 LEU A N 1
ATOM 804 C CA . LEU A 1 115 ? -2.018 6.054 7.685 1.00 97.81 115 LEU A CA 1
ATOM 805 C C . LEU A 1 115 ? -1.692 5.038 8.793 1.00 97.81 115 LEU A C 1
ATOM 807 O O . LEU A 1 115 ? -2.551 4.794 9.636 1.00 97.81 115 LEU A O 1
ATOM 811 N N . CYS A 1 116 ? -0.464 4.509 8.861 1.00 97.75 116 CYS A N 1
ATOM 812 C CA . CYS A 1 116 ? 0.007 3.645 9.948 1.00 97.75 116 CYS A CA 1
ATOM 813 C C . CYS A 1 116 ? -0.100 4.350 11.299 1.00 97.75 116 CYS A C 1
ATOM 815 O O . CYS A 1 116 ? -0.662 3.794 12.243 1.00 97.75 116 CYS A O 1
ATOM 817 N N . VAL A 1 117 ? 0.399 5.588 11.389 1.00 97.69 117 VAL A N 1
ATOM 818 C CA . VAL A 1 117 ? 0.302 6.394 12.614 1.00 97.69 117 VAL A CA 1
ATOM 819 C C . VAL A 1 117 ? -1.165 6.613 12.983 1.00 97.69 117 VAL A C 1
ATOM 821 O O . VAL A 1 117 ? -1.551 6.389 14.128 1.00 97.69 117 VAL A O 1
ATOM 824 N N . CYS A 1 118 ? -2.012 6.968 12.013 1.00 96.94 118 CYS A N 1
ATOM 825 C CA . CYS A 1 118 ? -3.445 7.148 12.245 1.00 96.94 118 CYS A CA 1
ATOM 826 C C . CYS A 1 118 ? -4.122 5.860 12.734 1.00 96.94 118 CYS 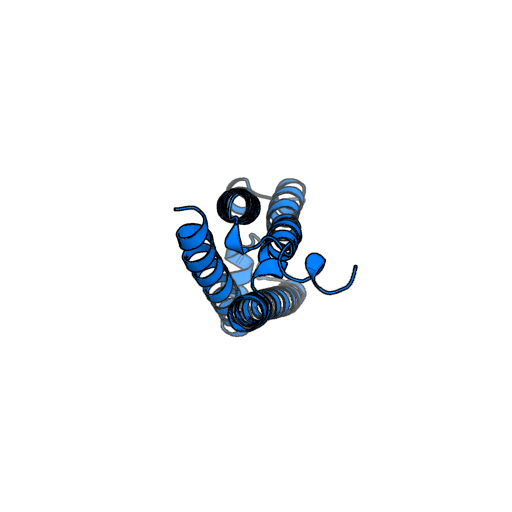A C 1
ATOM 828 O O . CYS A 1 118 ? -4.907 5.913 13.678 1.00 96.94 118 CYS A O 1
ATOM 830 N N . ALA A 1 119 ? -3.793 4.709 12.142 1.00 96.00 119 ALA A N 1
ATOM 831 C CA . ALA A 1 119 ? -4.322 3.407 12.537 1.00 96.00 119 ALA A CA 1
ATOM 832 C C . ALA A 1 119 ? -3.875 3.015 13.951 1.00 96.00 119 ALA A C 1
ATOM 834 O O . ALA A 1 119 ? -4.651 2.443 14.713 1.00 96.00 119 ALA A O 1
ATOM 835 N N . TRP A 1 120 ? -2.647 3.365 14.341 1.00 95.00 120 TRP A N 1
ATOM 836 C CA . TRP A 1 120 ? -2.150 3.096 15.688 1.00 95.00 120 TRP A CA 1
ATOM 837 C C . TRP A 1 120 ? -2.759 4.009 16.753 1.00 95.00 120 TRP A C 1
ATOM 839 O O . TRP A 1 120 ? -2.873 3.601 17.909 1.00 95.00 120 TRP A O 1
ATOM 849 N N . LEU A 1 121 ? -3.152 5.224 16.367 1.00 95.25 121 LEU A N 1
ATOM 850 C CA . LEU A 1 121 ? -3.806 6.202 17.236 1.00 95.25 121 LEU A CA 1
ATOM 851 C C . LEU A 1 121 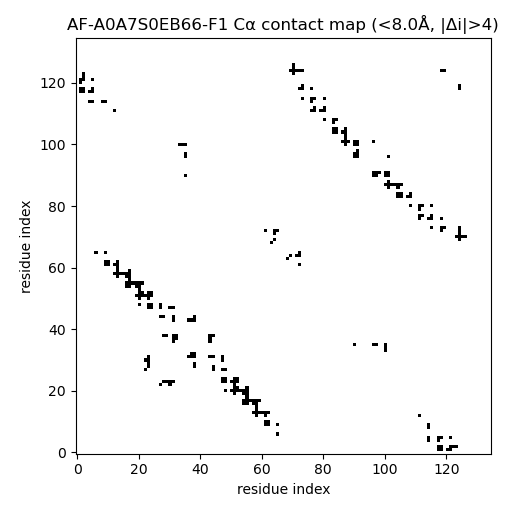? -5.336 6.071 17.260 1.00 95.25 121 LEU A C 1
ATOM 853 O O . LEU A 1 121 ? -5.974 6.719 18.088 1.00 95.25 121 LEU A O 1
ATOM 857 N N . ASP A 1 122 ? -5.942 5.267 16.382 1.00 95.44 122 ASP A N 1
ATOM 858 C CA . ASP A 1 122 ? -7.389 5.055 16.362 1.00 95.44 122 ASP A CA 1
ATOM 859 C C . ASP A 1 122 ? -7.821 4.081 17.480 1.00 95.44 122 ASP A C 1
ATOM 861 O O . ASP A 1 122 ? -7.558 2.874 17.398 1.00 95.44 122 ASP A O 1
ATOM 865 N N . PRO A 1 123 ? -8.528 4.557 18.526 1.00 91.38 123 PRO A N 1
ATOM 866 C CA . PRO A 1 123 ? -8.965 3.696 19.619 1.00 91.38 123 PRO A CA 1
ATOM 867 C C . PRO A 1 123 ? -9.990 2.648 19.169 1.00 91.38 123 PRO A C 1
ATOM 869 O O . PRO A 1 123 ? -10.066 1.587 19.786 1.00 91.38 123 PRO A O 1
ATOM 872 N N . THR A 1 124 ? -10.738 2.895 18.086 1.00 91.56 124 THR A N 1
ATOM 873 C CA . THR A 1 124 ? -11.773 1.977 17.579 1.00 91.56 124 THR A CA 1
ATOM 874 C C . THR A 1 124 ? -11.190 0.705 16.960 1.00 91.56 124 THR A C 1
ATOM 876 O O . THR A 1 124 ? -11.895 -0.294 16.829 1.00 91.56 124 THR A O 1
ATOM 879 N N . LEU A 1 125 ? -9.894 0.712 16.628 1.00 91.06 125 LEU A N 1
ATOM 880 C CA . LEU A 1 125 ? -9.169 -0.460 16.137 1.00 91.06 125 LEU A CA 1
ATOM 881 C C . LEU A 1 125 ? -8.549 -1.302 17.265 1.00 91.06 125 LEU A C 1
ATOM 883 O O . LEU A 1 125 ? -7.826 -2.260 16.997 1.00 91.06 125 LEU A O 1
ATOM 887 N N . SER A 1 126 ? -8.780 -0.954 18.533 1.00 83.12 126 SER A N 1
ATOM 888 C CA . SER A 1 126 ? -8.281 -1.731 19.672 1.00 83.12 126 SER A CA 1
ATOM 889 C C . SER A 1 126 ? -9.225 -2.902 19.965 1.00 83.12 126 SER A C 1
ATOM 891 O O . SER A 1 126 ? -10.416 -2.710 20.185 1.00 83.12 126 SER A O 1
ATOM 893 N N . SER A 1 127 ? -8.702 -4.129 20.007 1.00 64.44 127 SER A N 1
ATOM 894 C CA . SER A 1 127 ? -9.468 -5.371 20.220 1.00 64.44 127 SER A CA 1
ATOM 895 C C . SER A 1 127 ? -9.964 -5.593 21.663 1.00 64.44 127 SER A C 1
ATOM 897 O O . SER A 1 127 ? -10.434 -6.678 22.005 1.00 64.44 127 SER A O 1
ATOM 899 N N . THR A 1 128 ? -9.916 -4.580 22.531 1.00 55.38 128 THR A N 1
ATOM 900 C CA . THR A 1 128 ? -10.105 -4.711 23.989 1.00 55.38 128 THR A CA 1
ATOM 901 C C . THR A 1 128 ? -11.537 -5.003 24.453 1.00 55.38 128 THR A C 1
ATOM 903 O O . THR A 1 128 ? -11.775 -5.104 25.656 1.00 55.38 128 THR A O 1
ATOM 906 N N . VAL A 1 129 ? -12.498 -5.203 23.547 1.00 52.09 129 VAL A N 1
ATOM 907 C CA . VAL A 1 129 ? -13.889 -5.518 23.924 1.00 52.09 129 VAL A CA 1
ATOM 908 C C . VAL A 1 129 ? -14.137 -7.028 24.083 1.00 52.09 129 VAL A C 1
ATOM 910 O O . VAL A 1 129 ? -15.035 -7.405 24.830 1.00 52.09 129 VAL A O 1
ATOM 913 N N . HIS A 1 130 ? -13.335 -7.919 23.480 1.00 46.44 130 HIS A N 1
ATOM 914 C CA . HIS A 1 130 ? -13.638 -9.364 23.509 1.00 46.44 130 HIS A CA 1
ATOM 915 C C . HIS A 1 130 ? -12.890 -10.186 24.572 1.00 46.44 130 HIS A C 1
ATOM 917 O O . HIS A 1 130 ? -13.268 -11.322 24.850 1.00 46.44 130 HIS A O 1
ATOM 923 N N . GLU A 1 131 ? -11.873 -9.621 25.226 1.00 47.72 131 GLU A N 1
ATOM 924 C CA . GLU A 1 131 ? -11.081 -10.353 26.228 1.00 47.72 131 GLU A CA 1
ATOM 925 C C . GLU A 1 131 ? -11.696 -10.329 27.638 1.00 47.72 131 GLU A C 1
ATOM 927 O O . GLU A 1 131 ? -11.385 -11.180 28.469 1.00 47.72 131 GLU A O 1
ATOM 932 N N . LYS A 1 132 ? -12.622 -9.399 27.913 1.00 46.94 132 LYS A N 1
ATOM 933 C CA . LYS A 1 132 ? -13.269 -9.272 29.232 1.00 46.94 132 LYS A CA 1
ATOM 934 C C . LYS A 1 132 ? -14.483 -10.180 29.444 1.00 46.94 132 LYS A C 1
ATOM 936 O O . LYS A 1 132 ? -14.969 -10.258 30.560 1.00 46.94 132 LYS A O 1
ATOM 941 N N . SER A 1 133 ? -14.960 -10.878 28.411 1.00 48.88 133 SER A N 1
ATOM 942 C CA . SER A 1 133 ? -16.100 -11.806 28.529 1.00 48.88 133 SER A CA 1
ATOM 943 C C . SER A 1 133 ? -15.686 -13.258 28.821 1.00 48.88 133 SER A C 1
ATOM 945 O O . SER A 1 133 ? -16.555 -14.121 28.922 1.00 48.88 133 SER A O 1
ATOM 947 N N . LYS A 1 134 ? -14.382 -13.554 28.906 1.00 52.41 134 LYS A N 1
ATOM 948 C CA . LYS A 1 134 ? -13.852 -14.919 29.095 1.00 52.41 134 LYS A CA 1
ATOM 949 C C . LYS A 1 134 ? -12.982 -15.084 30.350 1.00 52.41 134 LYS A C 1
ATOM 951 O O . LYS A 1 134 ? -12.227 -16.050 30.425 1.00 52.41 134 LYS A O 1
ATOM 956 N N . ARG A 1 135 ? -13.058 -14.158 31.306 1.00 45.59 135 ARG A N 1
ATOM 957 C CA . ARG A 1 135 ? -12.434 -14.303 32.628 1.00 45.59 135 ARG A CA 1
ATOM 958 C C . ARG A 1 135 ? -13.486 -14.208 33.713 1.00 45.59 135 ARG A C 1
ATOM 960 O O . ARG A 1 135 ? -14.360 -13.328 33.567 1.00 45.59 135 ARG A O 1
#

Solvent-accessible surface area (backbone atoms only — not comparable to full-atom values): 6834 Å² total; per-residue (Å²): 108,39,57,58,49,33,55,52,46,47,49,50,50,18,51,48,26,33,51,48,13,49,41,14,65,76,41,20,56,64,42,25,49,70,67,61,41,71,66,91,35,75,67,49,39,54,48,33,30,53,54,13,49,51,35,23,50,52,12,51,48,44,51,50,28,65,74,75,39,50,41,53,47,49,58,49,46,54,60,52,35,54,51,34,46,46,50,18,52,52,36,53,70,37,92,86,44,39,73,67,40,16,46,58,26,43,54,53,25,50,56,42,48,54,39,32,54,25,31,69,66,19,71,86,37,54,75,78,76,69,67,71,80,79,112

Sequence (135 aa):
IAHLLVLVGSTIMGSGLIGLGAMCCIAPATAAELYGLPVQLDEAVAWVRVAGLRDAGLGVATFALLAYQRPALRYFVPAILLIPLGDAVITWSAPGGTAVGAATHLAGTVAIGILCVCAWLDPTLSSTVHEKSKR

Foldseek 3Di:
DLVVLLVVLLLCQLVVLLVQLVCLVPPVLVNCVLLVHDSPDPVSSVVSNVSSVVSNVLSVVSVVCVVPPVLCCLVSLVVVLCVLVVSLVCLCPDDSRDPSSSVVSVVVSVSSVVSNVSSPPDPVSDPPPPPVVPD

Organism: NCBI:txid33657

InterPro domains:
  IPR025363 Protein of unknown function DUF4267 [PF14087] (14-117)

Secondary structure (DSSP, 8-state):
-HHHHHHHHHHHHHHHHHHHHHHHHH-HHHHHHHTT--TT-HHHHHHHHHHHHHHHHHHHHHHHHHHH-GGGHHHHHHHHHHHHHHHHHHHHHSTT--HHHHHHHHHHHHHHHHHHHHHHH-GGG--TTSSTT--

pLDDT: mean 89.17, std 12.74, range [45.59, 98.75]